Protein AF-A0A8H3WA83-F1 (afdb_monomer)

Nearest PDB structures (foldseek):
  2z8r-assembly1_A  TM=2.676E-01  e=5.412E+00  Bacillus subtilis
  2zuy-assembly1_A  TM=2.838E-01  e=9.190E+00  Bacillus subtilis

Foldseek 3Di:
DDDDDDDDDDDDDDPPDDPPPPVPPPPPPPCPPVLQVQQFEKEKAKKWKAWPQRPQIWIKIKIWTAHDQVDDFFDFRGWMWIWIQDSQRDHTDIDIWTKTQHDDDPRSFKIKIWDWDKDDDPVRQWIKIWIWIWMAGSVQTRYDYNRIDTPFVPTDMGTPHDGGHNSITMGD

Solvent-accessible surface area (backbone atoms only — not comparable to full-atom values): 9639 Å² total; per-residue (Å²): 136,87,81,88,84,87,83,85,87,81,92,75,90,74,83,76,80,73,85,79,78,68,70,80,72,68,80,75,66,68,65,56,68,56,49,45,54,58,41,42,29,57,28,30,34,58,34,35,43,27,22,64,65,44,79,46,57,30,48,36,43,35,38,36,39,40,45,64,55,86,57,55,62,75,36,72,31,39,58,34,40,32,41,32,44,42,82,85,72,53,81,59,48,78,43,68,36,55,27,24,22,68,38,90,59,102,67,29,44,28,35,40,30,40,39,70,50,71,54,63,49,95,88,59,73,27,23,31,42,38,33,47,25,37,32,34,37,51,89,79,30,37,46,42,79,59,29,49,45,78,34,66,90,70,34,46,65,44,62,74,29,66,63,35,46,36,55,56,50,71,45,112

Organism: NCBI:txid702518

pLDDT: mean 72.54, std 18.35, range [34.97, 96.38]

Structure (mmCIF, N/CA/C/O backbone):
data_AF-A0A8H3WA83-F1
#
_entry.id   AF-A0A8H3WA83-F1
#
loop_
_atom_site.group_PDB
_atom_site.id
_atom_site.type_symbol
_atom_site.label_atom_id
_atom_site.label_alt_id
_atom_site.label_comp_id
_atom_site.label_asym_id
_atom_site.label_entity_id
_atom_site.label_seq_id
_atom_site.pdbx_PDB_ins_code
_atom_site.Cartn_x
_atom_site.Cartn_y
_atom_site.Cartn_z
_atom_site.occupancy
_atom_site.B_iso_or_equiv
_atom_site.auth_seq_id
_atom_site.auth_comp_id
_atom_site.auth_asym_id
_atom_site.auth_atom_id
_atom_site.pdbx_PDB_model_num
ATOM 1 N N . MET A 1 1 ? -55.151 29.112 84.031 1.00 38.62 1 MET A N 1
ATOM 2 C CA . MET A 1 1 ? -54.396 28.422 85.103 1.00 38.62 1 MET A CA 1
ATOM 3 C C . MET A 1 1 ? -53.576 27.346 84.396 1.00 38.62 1 MET A C 1
ATOM 5 O O . MET A 1 1 ? -54.187 26.477 83.804 1.00 38.62 1 MET A O 1
ATOM 9 N N . HIS A 1 2 ? -52.345 27.625 83.967 1.00 34.97 2 HIS A N 1
ATOM 10 C CA . HIS A 1 2 ? -51.066 27.546 84.695 1.00 34.97 2 HIS A CA 1
ATOM 11 C C . HIS A 1 2 ? -50.667 26.130 85.179 1.00 34.97 2 HIS A C 1
ATOM 13 O O . HIS A 1 2 ? -51.372 25.546 85.991 1.00 34.97 2 HIS A O 1
ATOM 19 N N . PHE A 1 3 ? -49.471 25.729 84.706 1.00 35.38 3 PHE A N 1
ATOM 20 C CA . PHE A 1 3 ? -48.521 24.666 85.101 1.00 35.38 3 PHE A CA 1
ATOM 21 C C . PHE A 1 3 ? -48.661 23.217 84.565 1.00 35.38 3 PHE A C 1
ATOM 23 O O . PHE A 1 3 ? -49.443 22.435 85.084 1.00 35.38 3 PHE A O 1
ATOM 30 N N . ASN A 1 4 ? -47.844 22.918 83.525 1.00 43.38 4 ASN A N 1
ATOM 31 C CA . ASN A 1 4 ? -46.658 22.008 83.456 1.00 43.38 4 ASN A CA 1
ATOM 32 C C . ASN A 1 4 ? -46.721 20.606 84.127 1.00 43.38 4 ASN A C 1
ATOM 34 O O . ASN A 1 4 ? -47.401 20.486 85.137 1.00 43.38 4 ASN A O 1
ATOM 38 N N . PRO A 1 5 ? -45.932 19.577 83.705 1.00 51.06 5 PRO A N 1
ATOM 39 C CA . PRO A 1 5 ? -44.617 19.686 83.049 1.00 51.06 5 PRO A CA 1
ATOM 40 C C . PRO A 1 5 ? -44.293 18.701 81.900 1.00 51.06 5 PRO A C 1
ATOM 42 O O . PRO A 1 5 ? -44.873 17.630 81.748 1.00 51.06 5 PRO A O 1
ATOM 45 N N . THR A 1 6 ? -43.260 19.064 81.138 1.00 46.50 6 THR A N 1
ATOM 46 C CA . THR A 1 6 ? -42.420 18.192 80.295 1.00 46.50 6 THR A CA 1
ATOM 47 C C . THR A 1 6 ? -41.413 17.400 81.148 1.00 46.50 6 THR A C 1
ATOM 49 O O . THR A 1 6 ? -40.904 17.936 82.134 1.00 46.50 6 THR A O 1
ATOM 52 N N . PRO A 1 7 ? -41.054 16.166 80.748 1.00 51.31 7 PRO A N 1
ATOM 53 C CA . PRO A 1 7 ? -39.645 15.853 80.438 1.00 51.31 7 PRO A CA 1
ATOM 54 C C . PRO A 1 7 ? -39.540 15.006 79.146 1.00 51.31 7 PRO A C 1
ATOM 56 O O . PRO A 1 7 ? -40.322 14.090 78.925 1.00 51.31 7 PRO A O 1
ATOM 59 N N . ILE A 1 8 ? -38.784 15.421 78.126 1.00 48.84 8 ILE A N 1
ATOM 60 C CA . ILE A 1 8 ? -37.351 15.149 77.877 1.00 48.84 8 ILE A CA 1
ATOM 61 C C . ILE A 1 8 ? -36.992 13.646 77.794 1.00 48.84 8 ILE A C 1
ATOM 63 O O . ILE A 1 8 ? -36.797 12.978 78.800 1.00 48.84 8 ILE A O 1
ATOM 67 N N . LEU A 1 9 ? -36.830 13.220 76.531 1.00 41.97 9 LEU A N 1
ATOM 68 C CA . LEU A 1 9 ? -35.870 12.263 75.953 1.00 41.97 9 LEU A CA 1
ATOM 69 C C . LEU A 1 9 ? -35.809 10.807 76.456 1.00 41.97 9 LEU A C 1
ATOM 71 O O . LEU A 1 9 ? -35.185 10.504 77.464 1.00 41.97 9 LEU A O 1
ATOM 75 N N . PHE A 1 10 ? -36.223 9.895 75.569 1.00 38.69 10 PHE A N 1
ATOM 76 C CA . PHE A 1 10 ? -35.469 8.674 75.272 1.00 38.69 10 PHE A CA 1
ATOM 77 C C . PHE A 1 10 ? -35.354 8.503 73.748 1.00 38.69 10 PHE A C 1
ATOM 79 O O . PHE A 1 10 ? -36.355 8.353 73.049 1.00 38.69 10 PHE A O 1
ATOM 86 N N . LEU A 1 11 ? -34.119 8.561 73.234 1.00 43.91 11 LEU A N 1
ATOM 87 C CA . LEU A 1 11 ? -33.760 8.087 71.897 1.00 43.91 11 LEU A CA 1
ATOM 88 C C . LEU A 1 11 ? -33.932 6.563 71.866 1.00 43.91 11 LEU A C 1
ATOM 90 O O . LEU A 1 11 ? -33.258 5.857 72.613 1.00 43.91 11 LEU A O 1
ATOM 94 N N . ALA A 1 12 ? -34.750 6.058 70.949 1.00 44.06 12 ALA A N 1
ATOM 95 C CA . ALA A 1 12 ? -34.667 4.681 70.484 1.00 44.06 12 ALA A CA 1
ATOM 96 C C . ALA A 1 12 ? -34.680 4.703 68.954 1.00 44.06 12 ALA A C 1
ATOM 98 O O . ALA A 1 12 ? -35.714 4.894 68.316 1.00 44.06 12 ALA A O 1
ATOM 99 N N . ALA A 1 13 ? -33.488 4.574 68.374 1.00 44.75 13 ALA A N 1
ATOM 100 C CA . ALA A 1 13 ? -33.300 4.361 66.953 1.00 44.75 13 ALA A CA 1
ATOM 101 C C . ALA A 1 13 ? -33.802 2.955 66.597 1.00 44.75 13 ALA A C 1
ATOM 103 O O . ALA A 1 13 ? -33.164 1.959 66.929 1.00 44.75 13 ALA A O 1
ATOM 104 N N . LEU A 1 14 ? -34.938 2.878 65.910 1.00 44.72 14 LEU A N 1
ATOM 105 C CA . LEU A 1 14 ? -35.330 1.695 65.153 1.00 44.72 14 LEU A CA 1
ATOM 106 C C . LEU A 1 14 ? -35.132 2.025 63.679 1.00 44.72 14 LEU A C 1
ATOM 108 O O . LEU A 1 14 ? -35.993 2.611 63.024 1.00 44.72 14 LEU A O 1
ATOM 112 N N . ALA A 1 15 ? -33.947 1.673 63.182 1.00 40.50 15 ALA A N 1
ATOM 113 C CA . ALA A 1 15 ? -33.693 1.544 61.760 1.00 40.50 15 ALA A CA 1
ATOM 114 C C . ALA A 1 15 ? -34.651 0.475 61.217 1.00 40.50 15 ALA A C 1
ATOM 116 O O . ALA A 1 15 ? -34.437 -0.723 61.398 1.00 40.50 15 ALA A O 1
ATOM 117 N N . SER A 1 16 ? -35.744 0.912 60.596 1.00 42.12 16 SER A N 1
ATOM 118 C CA . SER A 1 16 ? -36.547 0.043 59.748 1.00 42.12 16 SER A CA 1
ATOM 119 C C . SER A 1 16 ? -35.751 -0.173 58.467 1.00 42.12 16 SER A C 1
ATOM 121 O O . SER A 1 16 ? -35.526 0.744 57.679 1.00 42.12 16 SER A O 1
ATOM 123 N N . ALA A 1 17 ? -35.243 -1.394 58.318 1.00 40.44 17 ALA A N 1
ATOM 124 C CA . ALA A 1 17 ? -34.626 -1.867 57.098 1.00 40.44 17 ALA A CA 1
ATOM 125 C C . ALA A 1 17 ? -35.641 -1.736 55.955 1.00 40.44 17 ALA A C 1
ATOM 127 O O . ALA A 1 17 ? -36.646 -2.445 55.917 1.00 40.44 17 ALA A O 1
ATOM 128 N N . VAL A 1 18 ? -35.385 -0.808 55.037 1.00 42.22 18 VAL A N 1
ATOM 129 C CA . VAL A 1 18 ? -36.016 -0.817 53.719 1.00 42.22 18 VAL A CA 1
ATOM 130 C C . VAL A 1 18 ? -35.423 -2.020 52.987 1.00 42.22 18 VAL A C 1
ATOM 132 O O . VAL A 1 18 ? -34.194 -2.106 52.898 1.00 42.22 18 VAL A O 1
ATOM 135 N N . PRO A 1 19 ? -36.225 -2.974 52.487 1.00 40.44 19 PRO A N 1
ATOM 136 C CA . PRO A 1 19 ? -35.691 -4.003 51.619 1.00 40.44 19 PRO A CA 1
ATOM 137 C C . PRO A 1 19 ? -35.311 -3.322 50.307 1.00 40.44 19 PRO A C 1
ATOM 139 O O . PRO A 1 19 ? -36.153 -2.978 49.480 1.00 40.44 19 PRO A O 1
ATOM 142 N N . THR A 1 20 ? -34.014 -3.084 50.150 1.00 44.62 20 THR A N 1
ATOM 143 C CA . THR A 1 20 ? -33.404 -2.763 48.870 1.00 44.62 20 THR A CA 1
ATOM 144 C C . THR A 1 20 ? -33.475 -4.020 48.011 1.00 44.62 20 THR A C 1
ATOM 146 O O . THR A 1 20 ? -32.495 -4.747 47.877 1.00 44.62 2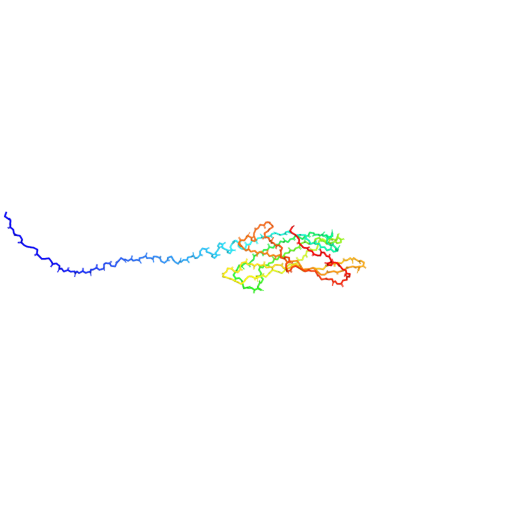0 THR A O 1
ATOM 149 N N . GLU A 1 21 ? -34.632 -4.284 47.406 1.00 43.78 21 GLU A N 1
ATOM 150 C CA . GLU A 1 21 ? -34.682 -5.062 46.169 1.00 43.78 21 GLU A CA 1
ATOM 151 C C . GLU A 1 21 ? -34.095 -4.188 45.053 1.00 43.78 21 GLU A C 1
ATOM 153 O O . GLU A 1 21 ? -34.776 -3.706 44.150 1.00 43.78 21 GLU A O 1
ATOM 158 N N . MET A 1 22 ? -32.779 -3.961 45.128 1.00 39.91 22 MET A N 1
ATOM 159 C CA . MET A 1 22 ? -31.979 -3.822 43.923 1.00 39.91 22 MET A CA 1
ATOM 160 C C . MET A 1 22 ? -32.053 -5.187 43.254 1.00 39.91 22 MET A C 1
ATOM 162 O O . MET A 1 22 ? -31.224 -6.064 43.500 1.00 39.91 22 MET A O 1
ATOM 166 N N . GLY A 1 23 ? -33.082 -5.373 42.426 1.00 35.81 23 GLY A N 1
ATOM 167 C CA . GLY A 1 23 ? -32.999 -6.331 41.344 1.00 35.81 23 GLY A CA 1
ATOM 168 C C . GLY A 1 23 ? -31.651 -6.098 40.681 1.00 35.81 23 GLY A C 1
ATOM 169 O O . GLY A 1 23 ? -31.360 -4.987 40.236 1.00 35.81 23 GLY A O 1
ATOM 170 N N . SER A 1 24 ? -30.806 -7.121 40.740 1.00 40.44 24 SER A N 1
ATOM 171 C CA . SER A 1 24 ? -29.517 -7.193 40.078 1.00 40.44 24 SER A CA 1
ATOM 172 C C . SER A 1 24 ? -29.733 -6.953 38.583 1.00 40.44 24 SER A C 1
ATOM 174 O O . SER A 1 24 ? -29.844 -7.889 37.795 1.00 40.44 24 SER A O 1
ATOM 176 N N . MET A 1 25 ? -29.800 -5.686 38.176 1.00 38.41 25 MET A N 1
ATOM 177 C CA . MET A 1 25 ? -29.299 -5.289 36.878 1.00 38.41 25 MET A CA 1
ATOM 178 C C . MET A 1 25 ? -27.800 -5.519 36.974 1.00 38.41 25 MET A C 1
ATOM 180 O O . MET A 1 25 ? -27.039 -4.640 37.374 1.00 38.41 25 MET A O 1
ATOM 184 N N . GLU A 1 26 ? -27.384 -6.736 36.622 1.00 36.38 26 GLU A N 1
ATOM 185 C CA . GLU A 1 26 ? -26.073 -6.898 36.018 1.00 36.38 26 GLU A CA 1
ATOM 186 C C . GLU A 1 26 ? -25.922 -5.750 35.016 1.00 36.38 26 GLU A C 1
ATOM 188 O O . GLU A 1 26 ? -26.822 -5.548 34.185 1.00 36.38 26 GLU A O 1
ATOM 193 N N . PRO A 1 27 ? -24.838 -4.963 35.084 1.00 39.69 27 PRO A N 1
ATOM 194 C CA . PRO A 1 27 ? -24.528 -4.040 34.020 1.00 39.69 27 PRO A CA 1
ATOM 195 C C . PRO A 1 27 ? -24.301 -4.905 32.780 1.00 39.69 27 PRO A C 1
ATOM 197 O O . PRO A 1 27 ? -23.213 -5.436 32.568 1.00 39.69 27 PRO A O 1
ATOM 200 N N . ARG A 1 28 ? -25.333 -5.091 31.951 1.00 43.00 28 ARG A N 1
ATOM 201 C CA . ARG A 1 28 ? -25.124 -5.476 30.561 1.00 43.00 28 ARG A CA 1
ATOM 202 C C . ARG A 1 28 ? -24.351 -4.322 29.970 1.00 43.00 28 ARG A C 1
ATOM 204 O O . ARG A 1 28 ? -24.936 -3.299 29.638 1.00 43.00 28 ARG A O 1
ATOM 211 N N . SER A 1 29 ? -23.033 -4.475 29.944 1.00 39.69 29 SER A N 1
ATOM 212 C CA . SER A 1 29 ? -22.126 -3.556 29.286 1.00 39.69 29 SER A CA 1
ATOM 213 C C . SER A 1 29 ? -22.623 -3.408 27.843 1.00 39.69 29 SER A C 1
ATOM 215 O O . SER A 1 29 ? -22.493 -4.361 27.072 1.00 39.69 29 SER A O 1
ATOM 217 N N . PRO A 1 30 ? -23.231 -2.269 27.455 1.00 41.59 30 PRO A N 1
ATOM 218 C CA . PRO A 1 30 ? -23.727 -2.078 26.090 1.00 41.59 30 PRO A CA 1
ATOM 219 C C . PRO A 1 30 ? -22.558 -1.983 25.101 1.00 41.59 30 PRO A C 1
ATOM 221 O O . PRO A 1 30 ? -22.732 -2.110 23.895 1.00 41.59 30 PRO A O 1
ATOM 224 N N . ALA A 1 31 ? -21.348 -1.784 25.632 1.00 47.38 31 ALA A N 1
ATOM 225 C CA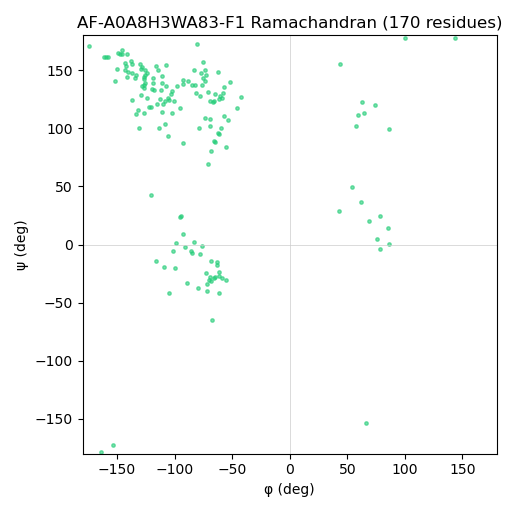 . ALA A 1 31 ? -20.133 -1.571 24.879 1.00 47.38 31 ALA A CA 1
ATOM 226 C C . ALA A 1 31 ? -19.701 -2.795 24.061 1.00 47.38 31 ALA A C 1
ATOM 228 O O . ALA A 1 31 ? -19.105 -2.597 23.018 1.00 47.38 31 ALA A O 1
ATOM 229 N N . GLY A 1 32 ? -20.008 -4.032 24.469 1.00 51.12 32 GLY A N 1
ATOM 230 C CA . GLY A 1 32 ? -19.580 -5.221 23.716 1.00 51.12 32 GLY A CA 1
ATOM 231 C C . GLY A 1 32 ? -20.271 -5.317 22.354 1.00 51.12 32 GLY A C 1
ATOM 232 O O . GLY A 1 32 ? -19.655 -5.128 21.315 1.00 51.12 32 GLY A O 1
ATOM 233 N N . SER A 1 33 ? -21.594 -5.494 22.348 1.00 56.34 33 SER A N 1
ATOM 234 C CA . SER A 1 33 ? -22.334 -5.792 21.114 1.00 56.34 33 SER A CA 1
ATOM 235 C C . SER A 1 33 ? -22.391 -4.642 20.104 1.00 56.34 33 SER A C 1
ATOM 237 O O . SER A 1 33 ? -22.451 -4.898 18.905 1.00 56.34 33 SER A O 1
ATOM 239 N N . GLU A 1 34 ? -22.397 -3.382 20.554 1.00 54.00 34 GLU A N 1
ATOM 240 C CA . GLU A 1 34 ? -22.425 -2.228 19.642 1.00 54.00 34 GLU A CA 1
ATOM 241 C C . GLU A 1 34 ? -21.049 -1.904 19.044 1.00 54.00 34 GLU A C 1
ATOM 243 O O . GLU A 1 34 ? -20.983 -1.533 17.872 1.00 54.00 34 GLU A O 1
ATOM 248 N N . LEU A 1 35 ? -19.952 -2.046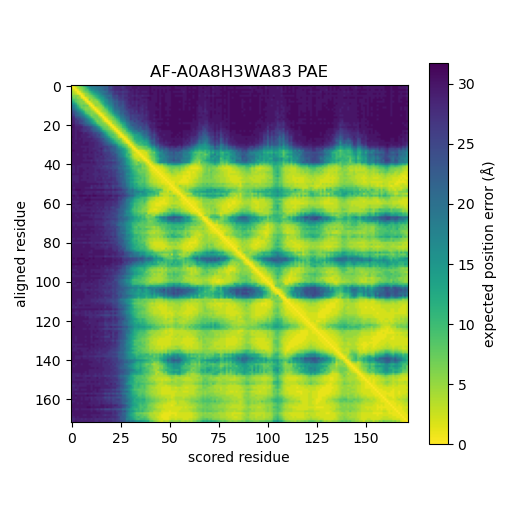 19.803 1.00 53.78 35 LEU A N 1
ATOM 249 C CA . LEU A 1 35 ? -18.600 -1.884 19.251 1.00 53.78 35 LEU A CA 1
ATOM 250 C C . LEU A 1 35 ? -18.238 -3.055 18.339 1.00 53.78 35 LEU A C 1
ATOM 252 O O . LEU A 1 35 ? -17.699 -2.816 17.261 1.00 53.78 35 LEU A O 1
ATOM 256 N N . ASP A 1 36 ? -18.610 -4.283 18.704 1.00 53.53 36 ASP A N 1
ATOM 257 C CA . ASP A 1 36 ? -18.403 -5.468 17.866 1.00 53.53 36 ASP A CA 1
ATOM 258 C C . ASP A 1 36 ? -19.161 -5.349 16.535 1.00 53.53 36 ASP A C 1
ATOM 260 O O . ASP A 1 36 ? -18.602 -5.633 15.476 1.00 53.53 36 ASP A O 1
ATOM 264 N N . ALA A 1 37 ? -20.402 -4.845 16.557 1.00 54.09 37 ALA A N 1
ATOM 265 C CA . ALA A 1 37 ? -21.200 -4.613 15.350 1.00 54.09 37 ALA A CA 1
ATOM 266 C C . ALA A 1 37 ? -20.706 -3.425 14.504 1.00 54.09 37 ALA A C 1
ATOM 268 O O . ALA A 1 37 ? -20.800 -3.470 13.281 1.00 54.09 37 ALA A O 1
ATOM 269 N N . ARG A 1 38 ? -20.170 -2.363 15.126 1.00 54.28 38 ARG A N 1
ATOM 270 C CA . ARG A 1 38 ? -19.548 -1.233 14.404 1.00 54.28 38 ARG A CA 1
ATOM 271 C C . ARG A 1 38 ? -18.225 -1.615 13.753 1.00 54.28 38 ARG A C 1
ATOM 273 O O . ARG A 1 38 ? -17.850 -1.021 12.746 1.00 54.28 38 ARG A O 1
ATOM 280 N N . ALA A 1 39 ? -17.510 -2.560 14.350 1.00 54.97 39 ALA A N 1
ATOM 281 C CA . ALA A 1 39 ? -16.207 -2.976 13.876 1.00 54.97 39 ALA A CA 1
ATOM 282 C C . ALA A 1 39 ? -16.317 -4.120 12.852 1.00 54.97 39 ALA A C 1
ATOM 284 O O . ALA A 1 39 ? -15.552 -4.152 11.895 1.00 54.97 39 ALA A O 1
ATOM 285 N N . ALA A 1 40 ? -17.305 -5.011 12.975 1.00 57.34 40 ALA A N 1
ATOM 286 C CA . ALA A 1 40 ? -17.585 -6.046 11.985 1.00 57.34 40 ALA A CA 1
ATOM 287 C C . ALA A 1 40 ? -18.360 -5.482 10.781 1.00 57.34 40 ALA A C 1
ATOM 289 O O . ALA A 1 40 ? -19.580 -5.327 10.812 1.00 57.34 40 ALA A O 1
ATOM 290 N N . GLY A 1 41 ? -17.661 -5.211 9.680 1.00 66.62 41 GLY A N 1
ATOM 291 C CA . GLY A 1 41 ? -18.303 -4.706 8.471 1.00 66.62 41 GLY A CA 1
ATOM 292 C C . GLY A 1 41 ? -17.485 -4.909 7.207 1.00 66.62 41 GLY A C 1
ATOM 293 O O . GLY A 1 41 ? -16.276 -5.156 7.244 1.00 66.62 41 GLY A O 1
ATOM 294 N N . LYS A 1 42 ? -18.188 -4.832 6.072 1.00 75.38 42 LYS A N 1
ATOM 295 C CA . LYS A 1 42 ? -17.557 -4.738 4.757 1.00 75.38 42 LYS A CA 1
ATOM 296 C C . LYS A 1 42 ? -16.976 -3.343 4.585 1.00 75.38 42 LYS A C 1
ATOM 298 O O . LYS A 1 42 ? -17.612 -2.351 4.949 1.00 75.38 42 LYS A O 1
ATOM 303 N N . TRP A 1 43 ? -15.805 -3.290 3.979 1.00 77.06 43 TRP A N 1
ATOM 304 C CA . TRP A 1 43 ? -15.120 -2.051 3.661 1.00 77.06 43 TRP A CA 1
ATOM 305 C C . TRP A 1 43 ? -14.532 -2.101 2.268 1.00 77.06 43 TRP A C 1
ATOM 307 O O . TRP A 1 43 ? -14.235 -3.174 1.735 1.00 77.06 43 TRP A O 1
ATOM 317 N N . GLU A 1 44 ? -14.351 -0.913 1.709 1.00 81.12 44 GLU A N 1
ATOM 318 C CA . GLU A 1 44 ? -13.697 -0.707 0.428 1.00 81.12 44 GLU A CA 1
ATOM 319 C C . GLU A 1 44 ? -12.707 0.447 0.561 1.00 81.12 44 GLU A C 1
ATOM 321 O O . GLU A 1 44 ? -12.964 1.428 1.263 1.00 81.12 44 GLU A O 1
ATOM 326 N N . ALA A 1 45 ? -11.576 0.334 -0.118 1.00 81.69 45 ALA A N 1
ATOM 327 C CA . ALA A 1 45 ? -10.570 1.375 -0.204 1.00 81.69 45 ALA A CA 1
ATOM 328 C C . ALA A 1 45 ? -10.072 1.490 -1.640 1.00 81.69 45 ALA A C 1
ATOM 330 O O . ALA A 1 45 ? -9.992 0.500 -2.371 1.00 81.69 45 ALA A O 1
ATOM 331 N N . HIS A 1 46 ? -9.713 2.705 -2.022 1.00 86.31 46 HIS A N 1
ATOM 3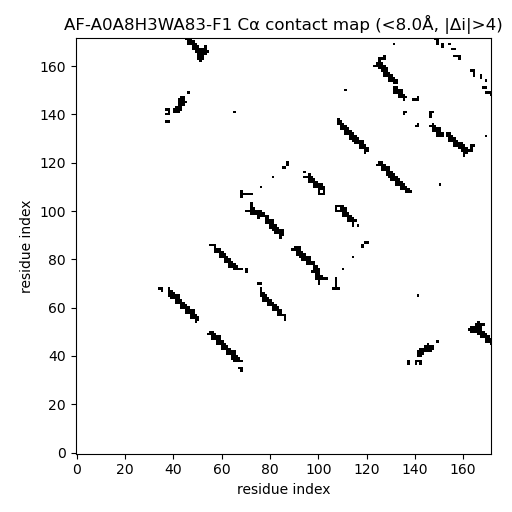32 C CA . HIS A 1 46 ? -9.097 2.995 -3.300 1.00 86.31 46 HIS A CA 1
ATOM 333 C C . HIS A 1 46 ? -7.796 3.753 -3.063 1.00 86.31 46 HIS A C 1
ATOM 335 O O . HIS A 1 46 ? -7.717 4.604 -2.177 1.00 86.31 46 HIS A O 1
ATOM 341 N N . ALA A 1 47 ? -6.775 3.403 -3.833 1.00 87.62 47 ALA A N 1
ATOM 342 C CA . ALA A 1 47 ? -5.518 4.122 -3.859 1.00 87.62 47 ALA A CA 1
ATOM 343 C C . ALA A 1 47 ? -4.898 4.076 -5.250 1.00 87.62 47 ALA A C 1
ATOM 345 O O . ALA A 1 47 ? -5.224 3.236 -6.088 1.00 87.62 47 ALA A O 1
ATOM 346 N N . LYS A 1 48 ? -3.936 4.963 -5.460 1.00 89.50 48 LYS A N 1
ATOM 347 C CA . LYS A 1 48 ? -3.042 4.983 -6.605 1.00 89.50 48 LYS A CA 1
ATOM 348 C C . LYS A 1 48 ? -1.622 4.837 -6.108 1.00 89.50 48 LYS A C 1
ATOM 350 O O . LYS A 1 48 ? -1.221 5.520 -5.171 1.00 89.50 48 LYS A O 1
ATOM 355 N N . TYR A 1 49 ? -0.858 3.969 -6.745 1.00 89.62 49 TYR A N 1
ATOM 356 C CA . TYR A 1 49 ? 0.581 3.871 -6.529 1.00 89.62 49 TYR A CA 1
ATOM 357 C C . TYR A 1 49 ? 1.290 4.356 -7.781 1.00 89.62 49 TYR A C 1
ATOM 359 O O . TYR A 1 49 ? 0.811 4.153 -8.897 1.00 89.62 49 TYR A O 1
ATOM 367 N N . TYR A 1 50 ? 2.427 5.006 -7.583 1.00 90.50 50 TYR A N 1
ATOM 368 C CA . TYR A 1 50 ? 3.244 5.569 -8.645 1.00 90.50 50 TYR A CA 1
ATOM 369 C C . TYR A 1 50 ? 4.655 5.012 -8.548 1.00 90.50 50 TYR A C 1
ATOM 371 O O . TYR A 1 50 ? 5.146 4.743 -7.457 1.00 90.50 50 TYR A O 1
ATOM 379 N N . ALA A 1 51 ? 5.309 4.851 -9.690 1.00 88.75 51 ALA A N 1
ATOM 380 C CA . ALA A 1 51 ? 6.654 4.312 -9.835 1.00 88.75 51 ALA A CA 1
ATOM 381 C C . ALA A 1 51 ? 7.295 4.885 -11.117 1.00 88.75 51 ALA A C 1
ATOM 383 O O . ALA A 1 51 ? 6.740 5.787 -11.754 1.00 88.75 51 ALA A O 1
ATOM 384 N N . LEU A 1 52 ? 8.473 4.387 -11.505 1.00 89.12 52 LEU A N 1
ATOM 385 C CA . LEU A 1 52 ? 9.158 4.742 -12.759 1.00 89.12 52 LEU A CA 1
ATOM 386 C C . LEU A 1 52 ? 9.347 6.263 -12.927 1.00 89.12 52 LEU A C 1
ATOM 388 O O . LEU A 1 52 ? 9.002 6.861 -13.945 1.00 89.12 52 LEU A O 1
ATOM 392 N N . GLY A 1 53 ? 9.871 6.912 -11.888 1.00 84.69 53 GLY A N 1
ATOM 393 C CA . GLY A 1 53 ? 10.051 8.365 -11.825 1.00 84.69 53 GLY A CA 1
ATOM 394 C C . GLY A 1 53 ? 8.817 9.130 -11.337 1.00 84.69 53 GLY A C 1
ATOM 395 O O . GLY A 1 53 ? 8.756 10.345 -11.513 1.00 84.69 53 GLY A O 1
ATOM 396 N N . GLY A 1 54 ? 7.833 8.439 -10.753 1.00 83.38 54 GLY A N 1
ATOM 397 C CA . GLY A 1 54 ? 6.634 9.027 -10.142 1.00 83.38 54 GLY A CA 1
ATOM 398 C C . GLY A 1 54 ? 5.576 9.522 -11.133 1.00 83.38 54 GLY A C 1
ATOM 399 O O . GLY A 1 54 ? 4.588 10.115 -10.715 1.00 83.38 54 GLY A O 1
ATOM 400 N N . LYS A 1 55 ? 5.772 9.301 -12.440 1.00 80.88 55 LYS A N 1
ATOM 401 C CA . LYS A 1 55 ? 4.845 9.732 -13.505 1.00 80.88 55 LYS A CA 1
ATOM 402 C C . LYS A 1 55 ? 3.928 8.620 -14.000 1.00 80.88 55 LYS A C 1
ATOM 404 O O . LYS A 1 55 ? 2.915 8.913 -14.626 1.00 80.88 55 LYS A O 1
ATOM 409 N N . VAL A 1 56 ? 4.301 7.366 -13.761 1.00 78.00 56 VAL A N 1
ATOM 410 C CA . VAL A 1 56 ? 3.500 6.202 -14.136 1.00 78.00 56 VAL A CA 1
ATOM 411 C C . VAL A 1 56 ? 2.878 5.662 -12.864 1.00 78.00 56 VAL A C 1
ATOM 413 O O . VAL A 1 56 ? 3.595 5.379 -11.907 1.00 78.00 56 VAL A O 1
ATOM 416 N N . GLY A 1 57 ? 1.557 5.547 -12.842 1.00 81.88 57 GLY A N 1
ATOM 417 C CA . GLY A 1 57 ? 0.837 4.998 -11.706 1.00 81.88 57 GLY A CA 1
ATOM 418 C C . GLY A 1 57 ? -0.391 4.226 -12.139 1.00 81.88 57 GLY A C 1
ATOM 419 O O . GLY A 1 57 ? -0.830 4.336 -13.285 1.00 81.88 57 GLY A O 1
ATOM 420 N N . SER A 1 58 ? -0.915 3.426 -11.222 1.00 88.06 58 SER A N 1
ATOM 421 C CA . SER A 1 58 ? -2.082 2.595 -11.467 1.00 88.06 58 SER A CA 1
ATOM 422 C C . SER A 1 58 ? -2.949 2.471 -10.217 1.00 88.06 58 SER A C 1
ATOM 424 O O . SER A 1 58 ? -2.566 2.900 -9.126 1.00 88.06 58 SER A O 1
ATOM 426 N N . GLU A 1 59 ? -4.155 1.950 -10.404 1.00 88.56 59 GLU A N 1
ATOM 427 C CA . GLU A 1 59 ? -5.201 1.913 -9.390 1.00 88.56 59 GLU A CA 1
ATOM 428 C C . GLU A 1 59 ? -5.174 0.606 -8.602 1.00 88.56 59 GLU A C 1
ATOM 430 O O . GLU A 1 59 ? -4.966 -0.487 -9.141 1.00 88.56 59 GLU A O 1
ATOM 435 N N . ILE A 1 60 ? -5.425 0.745 -7.307 1.00 88.69 60 ILE A N 1
ATOM 436 C CA . ILE A 1 60 ? -5.577 -0.331 -6.343 1.00 88.69 60 ILE A CA 1
ATOM 437 C C . ILE A 1 60 ? -6.976 -0.193 -5.753 1.00 88.69 60 ILE A C 1
ATOM 439 O O . ILE A 1 60 ? -7.291 0.798 -5.098 1.00 88.69 60 ILE A O 1
ATOM 443 N N . TYR A 1 61 ? -7.795 -1.217 -5.955 1.00 88.06 61 TYR A N 1
ATOM 444 C CA . TYR A 1 61 ? -9.118 -1.336 -5.355 1.00 88.06 61 TYR A CA 1
ATOM 445 C C . TYR A 1 61 ? -9.080 -2.459 -4.332 1.00 88.06 61 TYR A C 1
ATOM 447 O O . TYR A 1 61 ? -8.894 -3.617 -4.703 1.00 88.06 61 TYR A O 1
ATOM 455 N N . VAL A 1 62 ? -9.248 -2.137 -3.056 1.00 86.38 62 VAL A N 1
ATOM 456 C CA . VAL A 1 62 ? -9.205 -3.101 -1.955 1.00 86.38 62 VAL A CA 1
ATOM 457 C C . VAL A 1 62 ? -10.597 -3.243 -1.366 1.00 86.38 62 VAL A C 1
ATOM 459 O O . VAL A 1 62 ? -11.310 -2.260 -1.191 1.00 86.38 62 VAL A O 1
ATOM 462 N N . SER A 1 63 ? -10.984 -4.468 -1.041 1.00 85.62 63 SER A N 1
ATOM 463 C CA . SER A 1 63 ? -12.202 -4.739 -0.289 1.00 85.62 63 SER A CA 1
ATOM 464 C C . SER A 1 63 ? -11.968 -5.856 0.708 1.00 85.62 63 SER A C 1
ATOM 466 O O . SER A 1 63 ? -11.176 -6.776 0.475 1.00 85.62 63 SER A O 1
ATOM 468 N N . GLY A 1 64 ? -12.664 -5.796 1.830 1.00 80.62 64 GLY A N 1
ATOM 469 C CA . GLY A 1 64 ? -12.515 -6.808 2.856 1.00 80.62 64 GLY A CA 1
ATOM 470 C C . GLY A 1 64 ? -13.638 -6.802 3.865 1.00 80.62 64 GLY A C 1
ATOM 471 O O . GLY A 1 64 ? -14.602 -6.038 3.785 1.00 80.62 64 GLY A O 1
ATOM 472 N N . THR A 1 65 ? -13.491 -7.703 4.822 1.00 76.50 65 THR A N 1
ATOM 473 C CA . THR A 1 65 ? -14.342 -7.787 6.001 1.00 76.50 65 THR A CA 1
ATOM 474 C C . THR A 1 65 ? -13.461 -7.696 7.221 1.00 76.50 65 THR A C 1
ATOM 476 O O . THR A 1 65 ? -12.516 -8.475 7.362 1.00 76.50 65 THR A O 1
ATOM 479 N N . TRP A 1 66 ? -13.784 -6.768 8.106 1.00 71.88 66 TRP A N 1
ATOM 480 C CA . TRP A 1 66 ? -13.116 -6.677 9.390 1.00 71.88 66 TRP A CA 1
ATOM 481 C C . TRP A 1 66 ? -13.786 -7.623 10.393 1.00 71.88 66 TRP A C 1
ATOM 483 O O . TRP A 1 66 ? -15.010 -7.761 10.404 1.00 71.88 66 TRP A O 1
ATOM 493 N N . THR A 1 67 ? -12.986 -8.330 11.187 1.00 64.75 67 THR A N 1
ATOM 494 C CA . THR A 1 67 ? -13.448 -9.375 12.107 1.00 64.75 67 THR A CA 1
ATOM 495 C C . THR A 1 67 ? -12.803 -9.219 13.481 1.00 64.75 67 THR A C 1
ATOM 497 O O . THR A 1 67 ? -11.617 -9.497 13.658 1.00 64.75 67 THR A O 1
ATOM 500 N N . ASP A 1 68 ? -13.657 -8.873 14.441 1.00 63.69 68 ASP A N 1
ATOM 501 C CA . ASP A 1 68 ? -13.456 -8.893 15.893 1.00 63.69 68 ASP A CA 1
ATOM 502 C C . ASP A 1 68 ? -12.375 -7.941 16.463 1.00 63.69 68 ASP A C 1
ATOM 504 O O . ASP A 1 68 ? -11.173 -8.158 16.270 1.00 63.69 68 ASP A O 1
ATOM 508 N N . PRO A 1 69 ? -12.785 -6.918 17.236 1.00 57.06 69 PRO A N 1
ATOM 509 C CA . PRO A 1 69 ? -11.875 -5.946 17.829 1.00 57.06 69 PRO A CA 1
ATOM 510 C C . PRO A 1 69 ? -11.113 -6.402 19.069 1.00 57.06 69 PRO A C 1
ATOM 512 O O . PRO A 1 69 ? -10.230 -5.684 19.542 1.00 57.06 69 PRO A O 1
ATOM 515 N N . VAL A 1 70 ? -11.441 -7.564 19.627 1.00 62.84 70 VAL A N 1
ATOM 516 C CA . VAL A 1 70 ? -10.882 -8.008 20.912 1.00 62.84 70 VAL A CA 1
ATOM 517 C C . VAL A 1 70 ? -9.524 -8.711 20.737 1.00 62.84 70 VAL A C 1
ATOM 519 O O . VAL A 1 70 ? -8.811 -8.982 21.711 1.00 62.84 70 VAL A O 1
ATOM 522 N N . LYS A 1 71 ? -9.119 -8.965 19.488 1.00 69.25 71 LYS A N 1
ATOM 523 C CA . LYS A 1 71 ? -7.859 -9.624 19.132 1.00 69.25 71 LYS A CA 1
ATOM 524 C C . LYS A 1 71 ? -6.622 -8.835 19.583 1.00 69.25 71 LYS A C 1
ATOM 526 O O . LYS A 1 71 ? -6.604 -7.608 19.683 1.00 69.25 71 LYS A O 1
ATOM 531 N N . ALA A 1 72 ? -5.559 -9.567 19.902 1.00 73.44 72 ALA A N 1
ATOM 532 C CA . ALA A 1 72 ? -4.276 -9.001 20.299 1.00 73.44 72 ALA A CA 1
ATOM 533 C C . ALA A 1 72 ? -3.498 -8.441 19.089 1.00 73.44 72 ALA A C 1
ATOM 535 O O . ALA A 1 72 ? -3.717 -8.896 17.964 1.00 73.44 72 ALA A O 1
ATOM 536 N N . PRO A 1 73 ? -2.558 -7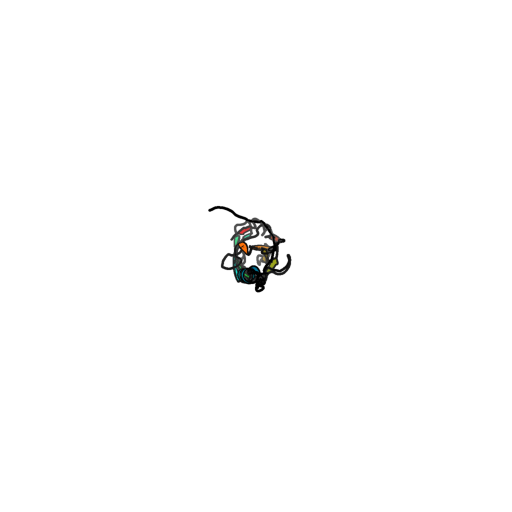.499 19.304 1.00 78.12 73 PRO A N 1
ATOM 537 C CA . PRO A 1 73 ? -1.659 -7.036 18.249 1.00 78.12 73 PRO A CA 1
ATOM 538 C C . PRO A 1 73 ? -0.941 -8.192 17.542 1.00 78.12 73 PRO A C 1
ATOM 540 O O . PRO A 1 73 ? -0.542 -9.161 18.190 1.00 78.12 73 PRO A O 1
ATOM 543 N N . GLY A 1 74 ? -0.798 -8.090 16.220 1.00 77.00 74 GLY A N 1
ATOM 544 C CA . GLY A 1 74 ? -0.225 -9.133 15.361 1.00 77.00 74 GLY A CA 1
ATOM 545 C C . GLY A 1 74 ? -1.177 -10.290 15.033 1.00 77.00 74 GLY A C 1
ATOM 546 O O . GLY A 1 74 ? -0.821 -11.178 14.264 1.00 77.00 74 GLY A O 1
ATOM 547 N N . GLN A 1 75 ? -2.395 -10.314 15.585 1.00 81.38 75 GLN A N 1
ATOM 548 C CA . GLN A 1 75 ? -3.420 -11.260 15.142 1.00 81.38 75 GLN A CA 1
ATOM 549 C C . GLN A 1 75 ? -4.149 -10.737 13.903 1.00 81.38 75 GLN A C 1
ATOM 551 O O . GLN A 1 75 ? -4.336 -9.530 13.733 1.00 81.38 75 GLN A O 1
ATOM 556 N N . SER A 1 76 ? -4.610 -11.668 13.063 1.00 82.44 76 SER A N 1
ATOM 557 C CA . SER A 1 76 ? -5.350 -11.347 11.841 1.00 82.44 76 SER A CA 1
ATOM 558 C C . SER A 1 76 ? -6.654 -10.609 12.153 1.00 82.44 76 SER A C 1
ATOM 560 O O . SER A 1 76 ? -7.497 -11.116 12.902 1.00 82.44 76 SER A O 1
ATOM 562 N N . SER A 1 77 ? -6.852 -9.440 11.545 1.00 77.06 77 SER A N 1
ATOM 563 C CA . SER A 1 77 ? -8.063 -8.628 11.717 1.00 77.06 77 SER A CA 1
ATOM 564 C C . SER A 1 77 ? -9.159 -8.938 10.696 1.00 77.06 77 SER A C 1
ATOM 566 O O . SER A 1 77 ? -10.265 -8.416 10.799 1.00 77.06 77 SER A O 1
ATOM 568 N N . GLY A 1 78 ? -8.916 -9.851 9.754 1.00 77.50 78 GLY A N 1
ATOM 569 C CA . GLY A 1 78 ? -9.911 -10.322 8.794 1.00 77.50 78 GLY A CA 1
ATOM 570 C C . GLY A 1 78 ? -9.327 -10.601 7.417 1.00 77.50 78 GLY A C 1
ATOM 571 O O . GLY A 1 78 ? -8.139 -10.406 7.169 1.00 77.50 78 GLY A O 1
ATOM 572 N N . THR A 1 79 ? -10.183 -11.082 6.519 1.00 80.31 79 THR A N 1
ATOM 573 C CA . THR A 1 79 ? -9.828 -11.343 5.123 1.00 80.31 79 THR A CA 1
ATOM 574 C C . THR A 1 79 ? -10.032 -10.105 4.268 1.00 80.31 79 THR A C 1
ATOM 576 O O . THR A 1 79 ? -11.055 -9.421 4.382 1.00 80.31 79 THR A O 1
ATOM 579 N N . CYS A 1 80 ? -9.112 -9.878 3.339 1.00 84.50 80 CYS A N 1
ATOM 580 C CA . CYS A 1 80 ? -9.248 -8.849 2.326 1.00 84.50 80 CYS A CA 1
ATOM 581 C C . CYS A 1 80 ? -8.675 -9.314 0.987 1.00 84.50 80 CYS A C 1
ATOM 583 O O . CYS A 1 80 ? -7.831 -10.211 0.910 1.00 84.50 80 CYS A O 1
ATOM 585 N N . THR A 1 81 ? -9.172 -8.694 -0.075 1.00 88.44 81 THR A N 1
ATOM 586 C CA . THR A 1 81 ? -8.730 -8.908 -1.449 1.00 88.44 81 THR A CA 1
ATOM 587 C C . THR A 1 81 ? -8.531 -7.562 -2.118 1.00 88.44 81 THR A C 1
ATOM 589 O O . THR A 1 81 ? -9.282 -6.620 -1.854 1.00 88.44 81 THR A O 1
ATOM 592 N N . ALA A 1 82 ? -7.550 -7.469 -3.006 1.00 88.19 82 ALA A N 1
ATOM 593 C CA . ALA A 1 82 ? -7.360 -6.292 -3.832 1.00 88.19 82 ALA A CA 1
ATOM 594 C C . ALA A 1 82 ? -7.314 -6.653 -5.309 1.00 88.19 82 ALA A C 1
ATOM 596 O O . ALA A 1 82 ? -6.859 -7.734 -5.684 1.00 88.19 82 ALA A O 1
ATOM 597 N N . ARG A 1 83 ? -7.758 -5.712 -6.137 1.00 88.38 83 ARG A N 1
ATOM 598 C CA . ARG A 1 83 ? -7.568 -5.697 -7.584 1.00 88.38 83 ARG A CA 1
ATOM 599 C C . ARG A 1 83 ? -6.600 -4.573 -7.907 1.00 88.38 83 ARG A C 1
ATOM 601 O O . ARG A 1 83 ? -6.882 -3.418 -7.596 1.00 88.38 83 ARG A O 1
ATOM 608 N N . ILE A 1 84 ? -5.482 -4.918 -8.528 1.00 85.88 84 ILE A N 1
ATOM 609 C CA . ILE A 1 84 ? -4.423 -3.967 -8.874 1.00 85.88 84 ILE A CA 1
ATOM 610 C C . ILE A 1 84 ? -4.332 -3.903 -10.390 1.00 85.88 84 ILE A C 1
ATOM 612 O O . ILE A 1 84 ? -4.094 -4.934 -11.022 1.00 85.88 84 ILE A O 1
ATOM 616 N N . GLY A 1 85 ? -4.525 -2.725 -10.980 1.00 82.38 85 GLY A N 1
ATOM 617 C CA . GLY A 1 85 ? -4.147 -2.516 -12.377 1.00 82.38 85 GLY A CA 1
ATOM 618 C C . GLY A 1 85 ? -2.623 -2.497 -12.472 1.00 82.38 85 GLY A C 1
ATOM 619 O O . GLY A 1 85 ? -2.003 -1.800 -11.683 1.00 82.38 85 GLY A O 1
ATOM 620 N N . GLY A 1 86 ? -2.003 -3.229 -13.396 1.00 77.25 86 GLY A N 1
ATOM 621 C CA . GLY A 1 86 ? -0.544 -3.173 -13.554 1.00 77.25 86 GLY A CA 1
ATOM 622 C C . GLY A 1 86 ? -0.074 -1.864 -14.202 1.00 77.25 86 GLY A C 1
ATOM 623 O O . GLY A 1 86 ? -0.722 -1.360 -15.120 1.00 77.25 86 GLY A O 1
ATOM 624 N N . ILE A 1 87 ? 1.096 -1.365 -13.798 1.00 75.69 87 ILE A N 1
ATOM 625 C CA . ILE A 1 87 ? 1.796 -0.195 -14.366 1.00 75.69 87 ILE A CA 1
ATOM 626 C C . ILE A 1 87 ? 2.026 -0.363 -15.878 1.00 75.69 87 ILE A C 1
ATOM 628 O O . ILE A 1 87 ? 2.043 0.614 -16.625 1.00 75.69 87 ILE A O 1
ATOM 632 N N . SER A 1 88 ? 2.193 -1.601 -16.348 1.00 70.19 88 SER A N 1
ATOM 633 C CA . SER A 1 88 ? 2.435 -1.945 -17.755 1.00 70.19 88 SER A CA 1
ATOM 634 C C . SER A 1 88 ? 1.167 -2.256 -18.569 1.00 70.19 88 SER A C 1
ATOM 636 O O . SER A 1 88 ? 1.281 -2.696 -19.712 1.00 70.19 88 SER A O 1
ATOM 638 N N . GLY A 1 89 ? -0.036 -2.014 -18.029 1.00 63.75 89 GLY A N 1
ATOM 639 C CA . GLY A 1 89 ? -1.298 -2.178 -18.768 1.00 63.75 89 GLY A CA 1
ATOM 640 C C . GLY A 1 89 ? -1.797 -3.625 -18.901 1.00 63.75 89 GLY A C 1
ATOM 641 O O . GLY A 1 89 ? -2.524 -3.942 -19.840 1.00 63.75 89 GLY A O 1
ATOM 642 N N . GLY A 1 90 ? -1.405 -4.510 -17.980 1.00 64.25 90 GLY A N 1
ATOM 643 C CA . GLY A 1 90 ? -1.865 -5.902 -17.928 1.00 64.25 90 GLY A CA 1
ATOM 644 C C . GLY A 1 90 ? -3.246 -6.094 -17.284 1.00 64.25 90 GLY A C 1
ATOM 645 O O . GLY A 1 90 ? -3.825 -5.173 -16.704 1.00 64.25 90 GLY A O 1
ATOM 646 N N . THR A 1 91 ? -3.769 -7.323 -17.357 1.00 62.97 91 THR A N 1
ATOM 647 C CA . THR A 1 91 ? -4.997 -7.721 -16.651 1.00 62.97 91 THR A CA 1
ATOM 648 C C . THR A 1 91 ? -4.837 -7.481 -15.147 1.00 62.97 91 THR A C 1
ATOM 650 O O . THR A 1 91 ? -3.799 -7.856 -14.598 1.00 62.97 91 THR A O 1
ATOM 653 N N . PRO A 1 92 ? -5.840 -6.903 -14.459 1.00 71.62 92 PRO A N 1
ATOM 654 C CA . PRO A 1 92 ? -5.735 -6.665 -13.032 1.00 71.62 92 PRO A CA 1
ATOM 655 C C . PRO A 1 92 ? -5.476 -7.954 -12.254 1.00 71.62 92 PRO A C 1
ATOM 657 O O . PRO A 1 92 ? -6.208 -8.935 -12.415 1.00 71.62 92 PRO A O 1
ATOM 660 N N . ASN A 1 93 ? -4.470 -7.933 -11.384 1.00 77.75 93 ASN A N 1
ATOM 661 C CA . ASN A 1 93 ? -4.182 -9.055 -10.499 1.00 77.75 93 ASN A CA 1
ATOM 662 C C . ASN A 1 93 ? -5.122 -8.992 -9.296 1.00 77.75 93 ASN A C 1
ATOM 664 O O . ASN A 1 93 ? -5.253 -7.940 -8.667 1.00 77.75 93 ASN A O 1
ATOM 668 N N . VAL A 1 94 ? -5.776 -10.114 -8.986 1.00 82.38 94 VAL A N 1
ATOM 669 C CA . VAL A 1 94 ? -6.520 -10.276 -7.735 1.00 82.38 94 VAL A CA 1
ATOM 670 C C . VAL A 1 94 ? -5.605 -10.961 -6.738 1.00 82.38 94 VAL A C 1
ATOM 672 O O . VAL A 1 94 ? -5.199 -12.099 -6.971 1.00 82.38 94 VAL A O 1
ATOM 675 N N . ILE A 1 95 ? -5.283 -10.283 -5.642 1.00 85.12 95 ILE A N 1
ATOM 676 C CA . ILE A 1 95 ? -4.419 -10.838 -4.598 1.00 85.12 95 ILE A CA 1
ATOM 677 C C . ILE A 1 95 ? -5.065 -10.709 -3.222 1.00 85.12 95 ILE A C 1
ATOM 679 O O . ILE A 1 95 ? -5.894 -9.827 -2.986 1.00 85.12 95 ILE A O 1
ATOM 683 N N . GLY A 1 96 ? -4.701 -11.617 -2.319 1.00 85.56 96 GLY A N 1
ATOM 684 C CA . GLY A 1 96 ? -5.022 -11.470 -0.904 1.00 85.56 96 GLY A CA 1
ATOM 685 C C . GLY A 1 96 ? -4.141 -10.398 -0.270 1.00 85.56 96 GLY A C 1
ATOM 686 O O . GLY A 1 96 ? -3.004 -10.202 -0.694 1.00 85.56 96 GLY A O 1
ATOM 687 N N . CYS A 1 97 ? -4.658 -9.727 0.752 1.00 83.50 97 CYS A N 1
ATOM 688 C CA . CYS A 1 97 ? -3.862 -8.866 1.621 1.00 83.50 97 CYS A CA 1
ATOM 689 C C . CYS A 1 97 ? -3.848 -9.418 3.049 1.00 83.50 97 CYS A C 1
ATOM 691 O O . CYS A 1 97 ? -4.757 -10.143 3.465 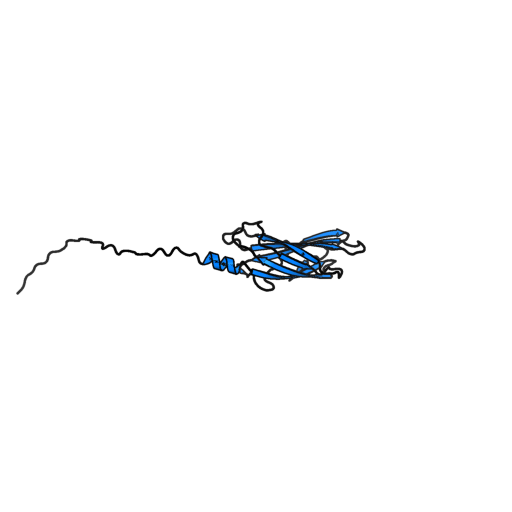1.00 83.50 97 CYS A O 1
ATOM 693 N N . ASN A 1 98 ? -2.787 -9.099 3.787 1.00 83.44 98 ASN A N 1
ATOM 694 C CA . ASN A 1 98 ? -2.632 -9.511 5.175 1.00 83.44 98 ASN A CA 1
ATOM 695 C C . ASN A 1 98 ? -2.966 -8.334 6.089 1.00 83.44 98 ASN A C 1
ATOM 697 O O . ASN A 1 98 ? -2.245 -7.339 6.084 1.00 83.44 98 ASN A O 1
ATOM 701 N N . CYS A 1 99 ? -4.057 -8.439 6.847 1.00 82.62 99 CYS A N 1
ATOM 702 C CA . CYS A 1 99 ? -4.465 -7.426 7.813 1.00 82.62 99 CYS A CA 1
ATOM 703 C C . CYS A 1 99 ? -4.196 -7.890 9.239 1.00 82.62 99 CYS A C 1
ATOM 705 O O . CYS A 1 99 ? -4.695 -8.936 9.659 1.00 82.62 99 CYS A O 1
ATOM 707 N N . GLU A 1 100 ? -3.476 -7.075 9.999 1.00 85.50 100 GLU A N 1
ATOM 708 C CA . GLU A 1 100 ? -3.112 -7.353 11.384 1.00 85.50 100 GLU A CA 1
ATOM 709 C C . GLU A 1 100 ? -3.531 -6.208 12.300 1.00 85.50 100 GLU A C 1
ATOM 711 O O . GLU A 1 100 ? -3.484 -5.034 11.925 1.00 85.50 100 GLU A O 1
ATOM 716 N N . ILE A 1 101 ? -3.925 -6.548 13.527 1.00 78.88 101 ILE A N 1
ATOM 717 C CA . ILE A 1 101 ? -4.166 -5.563 14.585 1.00 78.88 101 ILE A CA 1
ATOM 718 C C . ILE A 1 101 ? -2.832 -4.896 14.953 1.00 78.88 101 ILE A C 1
ATOM 720 O O . ILE A 1 101 ? -1.880 -5.579 15.330 1.00 78.88 101 ILE A O 1
ATOM 724 N N . SER A 1 102 ? -2.758 -3.565 14.872 1.00 76.38 102 SER A N 1
ATOM 725 C CA . SER A 1 102 ? -1.514 -2.797 15.048 1.00 76.38 102 SER A CA 1
ATOM 726 C C . SER A 1 102 ? -1.450 -1.977 16.342 1.00 76.38 102 SER A C 1
ATOM 728 O O . SER A 1 102 ? -0.362 -1.586 16.758 1.00 76.38 102 SER A O 1
ATOM 730 N N . ALA A 1 103 ? -2.583 -1.684 16.992 1.00 68.88 103 ALA A N 1
ATOM 731 C CA . ALA A 1 103 ? -2.606 -0.828 18.184 1.00 68.88 103 ALA A CA 1
ATOM 732 C C . ALA A 1 103 ? -2.506 -1.601 19.505 1.00 68.88 103 ALA A C 1
ATOM 734 O O . ALA A 1 103 ? -3.211 -2.582 19.736 1.00 68.88 103 ALA A O 1
ATOM 735 N N . ILE A 1 104 ? -1.708 -1.058 20.428 1.00 54.75 104 ILE A N 1
ATOM 736 C CA . ILE A 1 104 ? -1.591 -1.500 21.821 1.00 54.75 104 ILE A CA 1
ATOM 737 C C . ILE A 1 104 ? -2.265 -0.433 22.698 1.00 54.75 104 ILE A C 1
ATOM 739 O O . ILE A 1 104 ? -1.737 0.657 22.887 1.00 54.75 104 ILE A O 1
ATOM 743 N N . GLY A 1 105 ? -3.470 -0.705 23.195 1.00 50.56 105 GLY A N 1
ATOM 744 C CA . GLY A 1 105 ? -4.239 0.223 24.035 1.00 50.56 105 GLY A CA 1
ATOM 745 C C . GLY A 1 105 ? -5.517 -0.435 24.559 1.00 50.56 105 GLY A C 1
ATOM 746 O O . GLY A 1 105 ? -5.842 -1.528 24.101 1.00 50.56 105 GLY A O 1
ATOM 747 N N . PRO A 1 106 ? -6.267 0.183 25.490 1.00 46.06 106 PRO A N 1
ATOM 748 C CA . PRO A 1 106 ? -7.445 -0.440 26.114 1.00 46.06 106 PRO A CA 1
ATOM 749 C C . PRO A 1 106 ? -8.574 -0.757 25.122 1.00 46.06 106 PRO A C 1
ATOM 751 O O . PRO A 1 106 ? -9.471 -1.524 25.448 1.00 46.06 106 PRO A O 1
ATOM 754 N N . LEU A 1 107 ? -8.514 -0.177 23.920 1.00 52.56 107 LEU A N 1
ATOM 755 C CA . LEU A 1 107 ? -9.543 -0.287 22.894 1.00 52.56 107 LEU A CA 1
ATOM 756 C C . LEU A 1 107 ? -9.047 -1.013 21.610 1.00 52.56 107 LEU A C 1
ATOM 758 O O . LEU A 1 107 ? -9.869 -1.475 20.852 1.00 52.56 107 LEU A O 1
ATOM 762 N N . LYS A 1 108 ? -7.736 -1.223 21.376 1.00 60.84 108 LYS A N 1
ATOM 763 C CA . LYS A 1 108 ? -7.155 -2.099 20.306 1.00 60.84 108 LYS A CA 1
ATOM 764 C C . LYS A 1 108 ? -7.779 -2.049 18.883 1.00 60.84 108 LYS A C 1
ATOM 766 O O . LYS A 1 108 ? -7.682 -3.010 18.131 1.00 60.84 108 LYS A O 1
ATOM 771 N N . PHE A 1 109 ? -8.360 -0.928 18.460 1.00 68.94 109 PHE A N 1
ATOM 772 C CA . PHE A 1 109 ? -9.139 -0.842 17.213 1.00 68.94 109 PHE A CA 1
ATOM 773 C C . PHE A 1 109 ? -8.362 -0.372 15.968 1.00 68.94 109 PHE A C 1
ATOM 775 O O . PHE A 1 109 ? -8.976 0.187 15.060 1.00 68.94 109 PHE A O 1
ATOM 782 N N . GLU A 1 110 ? -7.038 -0.528 15.901 1.00 78.69 110 GLU A N 1
ATOM 783 C CA . GLU A 1 110 ? -6.301 -0.205 14.669 1.00 78.69 110 GLU A CA 1
ATOM 784 C C . GLU A 1 110 ? -5.834 -1.469 13.969 1.00 78.69 110 GLU A C 1
ATOM 786 O O . GLU A 1 110 ? -5.325 -2.392 14.606 1.00 78.69 110 GLU A O 1
ATOM 791 N N . SER A 1 111 ? -5.989 -1.500 12.651 1.00 80.00 111 SER A N 1
ATOM 792 C CA . SER A 1 111 ? -5.423 -2.542 11.805 1.00 80.00 111 SER A CA 1
ATOM 793 C C . SER A 1 111 ? -4.611 -1.933 10.694 1.00 80.00 111 SER A C 1
ATOM 795 O O . SER A 1 111 ? -5.034 -0.938 10.106 1.00 80.00 111 SER A O 1
ATOM 797 N N . ILE A 1 112 ? -3.505 -2.585 10.367 1.00 86.06 112 ILE A N 1
ATOM 798 C CA . ILE A 1 112 ? -2.753 -2.320 9.154 1.00 86.06 112 ILE A CA 1
ATOM 799 C C . ILE A 1 112 ? -2.869 -3.525 8.226 1.00 86.06 112 ILE A C 1
ATOM 801 O O . ILE A 1 112 ? -2.748 -4.669 8.653 1.00 86.06 112 ILE A O 1
ATOM 805 N N . CYS A 1 113 ? -3.163 -3.255 6.966 1.00 85.62 113 CYS A N 1
ATOM 806 C CA . CYS A 1 113 ? -3.284 -4.226 5.900 1.00 85.62 113 CYS A CA 1
ATOM 807 C C . CYS A 1 113 ? -2.152 -4.005 4.910 1.00 85.62 113 CYS A C 1
ATOM 809 O O . CYS A 1 113 ? -2.019 -2.905 4.375 1.00 85.62 113 CYS A O 1
ATOM 811 N N . PHE A 1 114 ? -1.380 -5.051 4.645 1.00 89.50 114 PHE A N 1
ATOM 812 C CA . PHE A 1 114 ? -0.320 -5.046 3.651 1.00 89.50 114 PHE A CA 1
ATOM 813 C C . PHE A 1 114 ? -0.770 -5.761 2.387 1.00 89.50 114 PHE A C 1
ATOM 815 O O . PHE A 1 114 ? -1.327 -6.865 2.425 1.00 89.50 114 PHE A O 1
ATOM 822 N N . LEU A 1 115 ? -0.524 -5.097 1.265 1.00 90.62 115 LEU A N 1
ATOM 823 C CA . LEU A 1 115 ? -0.767 -5.597 -0.069 1.00 90.62 115 LEU A CA 1
ATOM 824 C C . LEU A 1 115 ? 0.570 -5.785 -0.781 1.00 90.62 115 LEU A C 1
ATOM 826 O O . LEU A 1 115 ? 1.141 -4.817 -1.285 1.00 90.62 115 LEU A O 1
ATOM 830 N N . ASP A 1 116 ? 1.042 -7.027 -0.822 1.00 91.00 116 ASP A N 1
ATOM 831 C CA . ASP A 1 116 ? 2.326 -7.378 -1.421 1.00 91.00 116 ASP A CA 1
ATOM 832 C C . ASP A 1 116 ? 2.136 -7.962 -2.823 1.00 91.00 116 ASP A C 1
ATOM 834 O O . ASP A 1 116 ? 1.435 -8.957 -3.014 1.00 91.00 116 ASP A O 1
ATOM 838 N N . PHE A 1 117 ? 2.780 -7.358 -3.817 1.00 89.94 117 PHE A N 1
ATOM 839 C CA . PHE A 1 117 ? 2.736 -7.804 -5.209 1.00 89.94 117 PHE A CA 1
ATOM 840 C C . PHE A 1 117 ? 4.040 -7.488 -5.934 1.00 89.94 117 PHE A C 1
ATOM 842 O O . PHE A 1 117 ? 4.865 -6.708 -5.466 1.00 89.94 117 PHE A O 1
ATOM 849 N N . ALA A 1 118 ? 4.241 -8.103 -7.095 1.00 89.81 118 ALA A N 1
ATOM 850 C CA . ALA A 1 118 ? 5.398 -7.846 -7.939 1.00 89.81 118 ALA A CA 1
ATOM 851 C C . ALA A 1 118 ? 4.957 -7.499 -9.359 1.00 89.81 118 ALA A C 1
ATOM 853 O O . ALA A 1 118 ? 3.997 -8.070 -9.877 1.00 89.81 118 ALA A O 1
ATOM 854 N N . GLU A 1 119 ? 5.693 -6.593 -9.997 1.00 88.12 119 GLU A N 1
ATOM 855 C CA . GLU A 1 119 ? 5.510 -6.249 -11.405 1.00 88.12 119 GLU A CA 1
ATOM 856 C C . GLU A 1 119 ? 6.847 -6.110 -12.121 1.00 88.12 119 GLU A C 1
ATOM 858 O O . GLU A 1 119 ? 7.884 -5.843 -11.513 1.00 88.12 119 GLU A O 1
ATOM 863 N N . GLY A 1 120 ? 6.807 -6.253 -13.441 1.00 88.81 120 GLY A N 1
ATOM 864 C CA . GLY A 1 120 ? 7.948 -6.040 -14.315 1.00 88.81 120 GLY A CA 1
ATOM 865 C C . GLY A 1 120 ? 7.512 -5.826 -15.756 1.00 88.81 120 GLY A C 1
ATOM 866 O O . GLY A 1 120 ? 6.395 -6.183 -16.145 1.00 88.81 120 GLY A O 1
ATOM 867 N N . ALA A 1 121 ? 8.404 -5.259 -16.563 1.00 87.31 121 ALA A N 1
ATOM 868 C CA . ALA A 1 121 ? 8.219 -5.245 -18.008 1.00 87.31 121 ALA A CA 1
ATOM 869 C C . ALA A 1 121 ? 8.520 -6.626 -18.601 1.00 87.31 121 ALA A C 1
ATOM 871 O O . ALA A 1 121 ? 9.465 -7.300 -18.193 1.00 87.31 121 ALA A O 1
ATOM 872 N N . SER A 1 122 ? 7.753 -7.029 -19.617 1.00 85.12 122 SER A N 1
ATOM 873 C CA . SER A 1 122 ? 7.913 -8.334 -20.276 1.00 85.12 122 SER A CA 1
ATOM 874 C C . SER A 1 122 ? 9.282 -8.526 -20.937 1.00 85.12 122 SER A C 1
ATOM 876 O O . SER A 1 122 ? 9.707 -9.659 -21.131 1.00 85.12 122 SER A O 1
ATOM 878 N N . ASN A 1 123 ? 9.972 -7.436 -21.279 1.00 87.19 123 ASN A N 1
ATOM 879 C CA . ASN A 1 123 ? 11.322 -7.461 -21.842 1.00 87.19 123 ASN A CA 1
ATOM 880 C C . ASN A 1 123 ? 12.438 -7.522 -20.778 1.00 87.19 123 ASN A C 1
ATOM 882 O O . ASN A 1 123 ? 13.599 -7.678 -21.141 1.00 87.19 123 ASN A O 1
ATOM 886 N N . GLY A 1 124 ? 12.103 -7.431 -19.485 1.00 85.25 124 GLY A N 1
ATOM 887 C CA . GLY A 1 124 ? 13.052 -7.533 -18.372 1.00 85.25 124 GLY A CA 1
ATOM 888 C C . GLY A 1 124 ? 13.754 -6.229 -17.977 1.00 85.25 124 GLY A C 1
ATOM 889 O O . GLY A 1 124 ? 14.538 -6.238 -17.025 1.00 85.25 124 GLY A O 1
ATOM 890 N N . ASP A 1 125 ? 13.453 -5.109 -18.643 1.00 88.81 125 ASP A N 1
ATOM 891 C CA . ASP A 1 125 ? 14.127 -3.820 -18.406 1.00 88.81 125 ASP A CA 1
ATOM 892 C C . ASP A 1 125 ? 13.935 -3.294 -16.977 1.00 88.81 125 ASP A C 1
ATOM 894 O O . ASP A 1 125 ? 14.774 -2.564 -16.448 1.00 88.81 125 ASP A O 1
ATOM 898 N N . TRP A 1 126 ? 12.829 -3.669 -16.334 1.00 91.75 126 TRP A N 1
ATOM 899 C CA . TRP A 1 126 ? 12.592 -3.381 -14.929 1.00 91.75 126 TRP A CA 1
ATOM 900 C C . TRP A 1 126 ? 11.731 -4.455 -14.272 1.00 91.75 126 TRP A C 1
ATOM 902 O O . TRP A 1 126 ? 10.885 -5.083 -14.912 1.00 91.75 126 TRP A O 1
ATOM 912 N N . ALA A 1 127 ? 11.942 -4.631 -12.970 1.00 91.69 127 ALA A N 1
ATOM 913 C CA . ALA A 1 127 ? 11.119 -5.463 -12.103 1.00 91.69 127 ALA A CA 1
ATOM 914 C C . ALA A 1 127 ? 11.167 -4.924 -10.667 1.00 91.69 127 ALA A C 1
ATOM 916 O O . ALA A 1 127 ? 12.232 -4.516 -10.192 1.00 91.69 127 ALA A O 1
ATOM 917 N N . ALA A 1 128 ? 10.038 -4.939 -9.966 1.00 92.25 128 ALA A N 1
ATOM 918 C CA . ALA A 1 128 ? 9.903 -4.472 -8.591 1.00 92.25 128 ALA A CA 1
ATOM 919 C C . ALA A 1 128 ? 8.940 -5.337 -7.780 1.00 92.25 128 ALA A C 1
ATOM 921 O O . ALA A 1 128 ? 7.970 -5.876 -8.308 1.00 92.25 128 ALA A O 1
ATOM 922 N N . GLY A 1 129 ? 9.207 -5.408 -6.477 1.00 92.81 129 GLY A N 1
ATOM 923 C CA . GLY A 1 129 ? 8.217 -5.782 -5.474 1.00 92.81 129 GLY A CA 1
ATOM 924 C C . GLY A 1 129 ? 7.642 -4.526 -4.827 1.00 92.81 129 GLY A C 1
ATOM 925 O O . GLY A 1 129 ? 8.393 -3.607 -4.492 1.00 92.81 129 GLY A O 1
ATOM 926 N N . PHE A 1 130 ? 6.333 -4.498 -4.640 1.00 91.62 130 PHE A N 1
ATOM 927 C CA . PHE A 1 130 ? 5.585 -3.421 -4.011 1.00 91.62 130 PHE A CA 1
ATOM 928 C C . PHE A 1 130 ? 4.880 -3.962 -2.773 1.00 91.62 130 PHE A C 1
ATOM 930 O O . PHE A 1 130 ? 4.327 -5.059 -2.805 1.00 91.62 130 PHE A O 1
ATOM 937 N N . SER A 1 131 ? 4.900 -3.173 -1.706 1.00 92.69 131 SER A N 1
ATOM 938 C CA . SER A 1 131 ? 4.113 -3.384 -0.500 1.00 92.69 131 SER A CA 1
ATOM 939 C C . SER A 1 131 ? 3.340 -2.103 -0.235 1.00 92.69 131 SER A C 1
ATOM 941 O O . SER A 1 131 ? 3.939 -1.053 0.003 1.00 92.69 131 SER A O 1
ATOM 943 N N . VAL A 1 132 ? 2.017 -2.148 -0.350 1.00 91.38 132 VAL A N 1
ATOM 944 C CA . VAL A 1 132 ? 1.163 -0.985 -0.088 1.00 91.38 132 VAL A CA 1
ATOM 945 C C . VAL A 1 132 ? 0.412 -1.215 1.209 1.00 91.38 132 VAL A C 1
ATOM 947 O O . VAL A 1 132 ? -0.290 -2.216 1.354 1.00 91.38 132 VAL A O 1
ATOM 950 N N . ALA A 1 133 ? 0.576 -0.286 2.146 1.00 90.81 133 ALA A N 1
ATOM 951 C CA . ALA A 1 133 ? -0.006 -0.382 3.470 1.00 90.81 133 ALA A CA 1
ATOM 952 C C . ALA A 1 133 ? -1.235 0.524 3.600 1.00 90.81 133 ALA A C 1
ATOM 954 O O . ALA A 1 133 ? -1.197 1.725 3.320 1.00 90.81 133 ALA A O 1
ATOM 955 N N . PHE A 1 134 ? -2.324 -0.066 4.075 1.00 86.75 134 PHE A N 1
ATOM 956 C CA . PHE A 1 134 ? -3.573 0.615 4.384 1.00 86.75 134 PHE A CA 1
ATOM 957 C C . PHE A 1 134 ? -3.847 0.454 5.860 1.00 86.75 134 PHE A C 1
ATOM 959 O O . PHE A 1 134 ? -3.777 -0.654 6.383 1.00 86.75 134 PHE A O 1
ATOM 966 N N . LYS A 1 135 ? -4.205 1.531 6.540 1.00 84.38 135 LYS A N 1
ATOM 967 C CA . LYS A 1 135 ? -4.525 1.478 7.955 1.00 84.38 135 LYS A CA 1
ATOM 968 C C . LYS A 1 135 ? -5.970 1.910 8.173 1.00 84.38 135 LYS A C 1
ATOM 970 O O . LYS A 1 135 ? -6.501 2.766 7.467 1.00 84.38 135 LYS A O 1
ATOM 975 N N . CYS A 1 136 ? -6.627 1.260 9.124 1.00 78.50 136 CYS A N 1
ATOM 976 C CA . CYS A 1 136 ? -7.963 1.620 9.577 1.00 78.50 136 CYS A CA 1
ATOM 977 C C . CYS A 1 136 ? -8.005 1.736 11.092 1.00 78.50 136 CYS A C 1
ATOM 979 O O . CYS A 1 136 ? -7.248 1.072 11.800 1.00 78.50 136 CYS A O 1
ATOM 981 N N . SER A 1 137 ? -8.906 2.591 11.570 1.00 73.81 137 SER A N 1
ATOM 982 C CA . SER A 1 137 ? -9.246 2.746 12.978 1.00 73.81 137 SER A CA 1
ATOM 983 C C . SER A 1 137 ? -10.759 2.659 13.141 1.00 73.81 137 SER A C 1
ATOM 985 O O . SER A 1 137 ? -11.483 3.403 12.475 1.00 73.81 137 SER A O 1
ATOM 987 N N . ALA A 1 138 ? -11.259 1.811 14.046 1.00 62.41 138 ALA A N 1
ATOM 988 C CA . ALA A 1 138 ? -12.709 1.672 14.239 1.00 62.41 138 ALA A CA 1
ATOM 989 C C . ALA A 1 138 ? -13.386 2.970 14.728 1.00 62.41 138 ALA A C 1
ATOM 991 O O . ALA A 1 138 ? -14.592 3.129 14.558 1.00 62.41 138 ALA A O 1
ATOM 992 N N . PHE A 1 139 ? -12.628 3.933 15.270 1.00 58.28 139 PHE A N 1
ATOM 993 C CA . PHE A 1 139 ? -13.154 5.252 15.656 1.00 58.28 139 PHE A CA 1
ATOM 994 C C . PHE A 1 139 ? -13.483 6.156 14.468 1.00 58.28 139 PHE A C 1
ATOM 996 O O . PHE A 1 139 ? -14.312 7.053 14.596 1.00 58.28 139 PHE A O 1
ATOM 1003 N N . ILE A 1 140 ? -12.837 5.925 13.326 1.00 57.66 140 ILE A N 1
ATOM 1004 C CA . ILE A 1 140 ? -13.003 6.716 12.098 1.00 57.66 140 ILE A CA 1
ATOM 1005 C C . ILE A 1 140 ? -13.979 6.003 11.133 1.00 57.66 140 ILE A C 1
ATOM 1007 O O . ILE A 1 140 ? -14.341 6.550 10.099 1.00 57.66 140 ILE A O 1
ATOM 1011 N N . SER A 1 141 ? -14.522 4.849 11.553 1.00 58.25 141 SER A N 1
ATOM 1012 C CA . SER A 1 141 ? -15.272 3.859 10.769 1.00 58.25 141 SER A CA 1
ATOM 1013 C C . SER A 1 141 ? -14.371 3.036 9.852 1.00 58.25 141 SER A C 1
ATOM 1015 O O . SER A 1 141 ? -13.760 3.568 8.938 1.00 58.25 141 SER A O 1
ATOM 1017 N N . CYS A 1 142 ? -14.367 1.715 10.060 1.00 66.5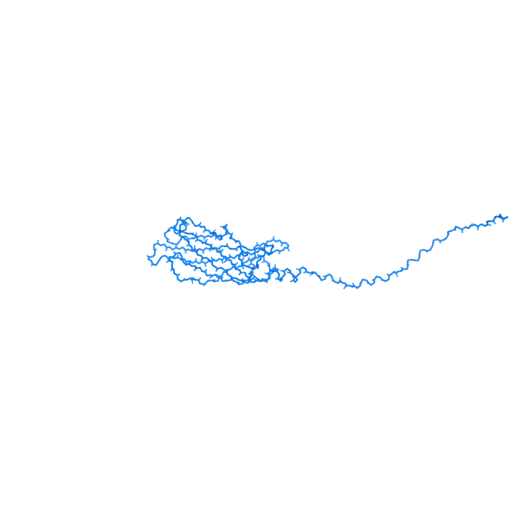0 142 CYS A N 1
ATOM 1018 C CA . CYS A 1 142 ? -13.887 0.723 9.088 1.00 66.50 142 CYS A CA 1
ATOM 1019 C C . CYS A 1 142 ? -15.046 0.168 8.256 1.00 66.50 142 CYS A C 1
ATOM 1021 O O . CYS A 1 142 ? -14.991 -0.963 7.793 1.00 66.50 142 CYS A O 1
ATOM 1023 N N . THR A 1 143 ? -16.136 0.927 8.137 1.00 64.56 143 THR A N 1
ATOM 1024 C CA . THR A 1 143 ? -17.332 0.524 7.401 1.00 64.56 143 THR A CA 1
ATOM 1025 C C . THR A 1 143 ? -17.695 1.595 6.384 1.00 64.56 143 THR A C 1
ATOM 1027 O O . THR A 1 143 ? -17.647 2.793 6.683 1.00 64.56 143 THR A O 1
ATOM 1030 N N . GLY A 1 144 ? -18.054 1.149 5.181 1.00 63.72 144 GLY A N 1
ATOM 1031 C CA . GLY A 1 144 ? -18.367 2.018 4.048 1.00 63.72 144 GLY A CA 1
ATOM 1032 C C . GLY A 1 144 ? -17.219 2.169 3.048 1.00 63.72 144 GLY A C 1
ATOM 1033 O O . GLY A 1 144 ? -16.140 1.595 3.203 1.00 63.72 144 GLY A O 1
ATOM 1034 N N . SER A 1 145 ? -17.487 2.916 1.979 1.00 65.50 145 SER A N 1
ATOM 1035 C CA . SER A 1 145 ? -16.520 3.157 0.907 1.00 65.50 145 SER A CA 1
ATOM 1036 C C . SER A 1 145 ? -15.468 4.181 1.340 1.00 65.50 145 SER A C 1
ATOM 1038 O O . SER A 1 145 ? -15.805 5.211 1.922 1.00 65.50 145 SER A O 1
ATOM 1040 N N . ASN A 1 146 ? -14.202 3.917 1.012 1.00 66.94 146 ASN A N 1
ATOM 1041 C CA . ASN A 1 146 ? -13.030 4.736 1.347 1.00 66.94 146 ASN A CA 1
ATOM 1042 C C . ASN A 1 146 ? -12.773 4.877 2.858 1.00 66.94 146 ASN A C 1
ATOM 1044 O O . ASN A 1 146 ? -12.349 5.928 3.332 1.00 66.94 146 ASN A O 1
ATOM 1048 N N . SER A 1 147 ? -13.024 3.813 3.623 1.00 72.88 147 SER A N 1
ATOM 1049 C CA . SER A 1 147 ? -12.916 3.818 5.090 1.00 72.88 147 SER A CA 1
ATOM 1050 C C . SER A 1 147 ? -11.489 3.588 5.621 1.00 72.88 147 SER A C 1
ATOM 1052 O O . SER A 1 147 ? -11.281 3.498 6.828 1.00 72.88 147 SER A O 1
ATOM 1054 N N . TYR A 1 148 ? -10.502 3.448 4.733 1.00 77.31 148 TYR A N 1
ATOM 1055 C CA . TYR A 1 148 ? -9.092 3.246 5.074 1.00 77.31 148 TYR A CA 1
ATOM 1056 C C . TYR A 1 148 ? -8.263 4.441 4.623 1.00 77.31 148 TYR A C 1
ATOM 1058 O O . TYR A 1 148 ? -8.552 5.075 3.609 1.00 77.31 148 TYR A O 1
ATOM 1066 N N . TYR A 1 149 ? -7.187 4.699 5.354 1.00 81.19 149 TYR A N 1
ATOM 1067 C CA . TYR A 1 149 ? -6.163 5.659 4.974 1.00 81.19 149 TYR A CA 1
ATOM 1068 C C . TYR A 1 149 ? -4.894 4.934 4.539 1.00 81.19 149 TYR A C 1
ATOM 1070 O O . TYR A 1 149 ? -4.618 3.808 4.953 1.00 81.19 149 TYR A O 1
ATOM 1078 N N . ILE A 1 150 ? -4.106 5.591 3.696 1.00 86.44 150 ILE A N 1
ATOM 1079 C CA . ILE A 1 150 ? -2.809 5.063 3.280 1.00 86.44 150 ILE A CA 1
ATOM 1080 C C . ILE A 1 150 ? -1.805 5.304 4.392 1.00 86.44 150 ILE A C 1
ATOM 1082 O O . ILE A 1 150 ? -1.624 6.433 4.851 1.00 86.44 150 ILE A O 1
ATOM 1086 N N . ASP A 1 151 ? -1.131 4.234 4.790 1.00 88.12 151 ASP A N 1
ATOM 1087 C CA . ASP A 1 151 ? 0.022 4.310 5.668 1.00 88.12 151 ASP A CA 1
ATOM 1088 C C . ASP A 1 151 ? 1.283 4.387 4.804 1.00 88.12 151 ASP A C 1
ATOM 1090 O O . ASP A 1 151 ? 1.898 3.387 4.422 1.00 88.12 151 ASP A O 1
ATOM 1094 N N . SER A 1 152 ? 1.643 5.613 4.428 1.00 82.75 152 SER A N 1
ATOM 1095 C CA . SER A 1 152 ? 2.801 5.859 3.567 1.00 82.75 152 SER A CA 1
ATOM 1096 C C . SER A 1 152 ? 4.119 5.468 4.233 1.00 82.75 152 SER A C 1
ATOM 1098 O O . SER A 1 152 ? 5.050 5.091 3.528 1.00 82.75 152 SER A O 1
ATOM 1100 N N . GLY A 1 153 ? 4.198 5.512 5.568 1.00 86.50 153 GLY A N 1
ATOM 1101 C CA . GLY A 1 153 ? 5.393 5.121 6.319 1.00 86.50 153 GLY A CA 1
ATOM 1102 C C . GLY A 1 153 ? 5.665 3.619 6.267 1.00 86.50 153 GLY A C 1
ATOM 1103 O O . GLY A 1 153 ? 6.819 3.205 6.338 1.00 86.50 153 GLY A O 1
ATOM 1104 N N . ASN A 1 154 ? 4.612 2.821 6.095 1.00 90.06 154 ASN A N 1
ATOM 1105 C CA . ASN A 1 154 ? 4.692 1.367 5.994 1.00 90.06 154 ASN A CA 1
ATOM 1106 C C . ASN A 1 154 ? 4.604 0.849 4.548 1.00 90.06 154 ASN A C 1
ATOM 1108 O O . ASN A 1 154 ? 4.791 -0.341 4.312 1.00 90.06 154 ASN A O 1
ATOM 1112 N N . SER A 1 155 ? 4.353 1.727 3.573 1.00 92.81 155 SER A N 1
ATOM 1113 C CA .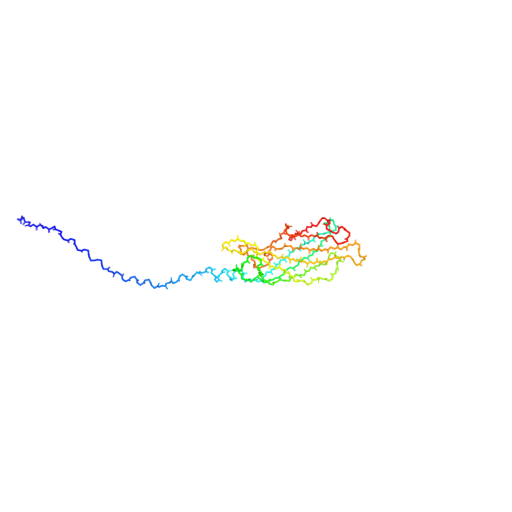 SER A 1 155 ? 4.375 1.372 2.153 1.00 92.81 155 SER A CA 1
ATOM 1114 C C . SER A 1 155 ? 5.807 1.392 1.612 1.00 92.81 155 SER A C 1
ATOM 1116 O O . SER A 1 155 ? 6.575 2.314 1.880 1.00 92.81 155 SER A O 1
ATOM 1118 N N . ALA A 1 156 ? 6.172 0.401 0.802 1.00 95.06 156 ALA A N 1
ATOM 1119 C CA . ALA A 1 156 ? 7.525 0.237 0.291 1.00 95.06 156 ALA A CA 1
ATOM 1120 C C . ALA A 1 156 ? 7.556 -0.254 -1.160 1.00 95.06 156 ALA A C 1
ATOM 1122 O O . ALA A 1 156 ? 6.673 -0.965 -1.635 1.00 95.06 156 ALA A O 1
ATOM 1123 N N . CYS A 1 157 ? 8.645 0.081 -1.849 1.00 94.75 157 CYS A N 1
ATOM 1124 C CA . CYS A 1 157 ? 8.994 -0.480 -3.146 1.00 94.75 157 CYS A CA 1
ATOM 1125 C C . CYS A 1 157 ? 10.431 -0.997 -3.099 1.00 94.75 157 CYS A C 1
ATOM 1127 O O . CYS A 1 157 ? 11.331 -0.327 -2.584 1.00 94.75 157 CYS A O 1
ATOM 1129 N N . LYS A 1 158 ? 10.656 -2.182 -3.667 1.00 96.38 158 LYS A N 1
ATOM 1130 C CA . LYS A 1 158 ? 11.964 -2.825 -3.761 1.00 96.38 158 LYS A CA 1
ATOM 1131 C C . LYS A 1 158 ? 12.325 -3.110 -5.216 1.00 96.38 158 LYS A C 1
ATOM 1133 O O . LYS A 1 158 ? 11.673 -3.915 -5.880 1.00 96.38 158 LYS A O 1
ATOM 1138 N N . ASN A 1 159 ? 13.415 -2.501 -5.685 1.00 94.62 159 ASN A N 1
ATOM 1139 C CA . ASN A 1 159 ? 13.966 -2.783 -7.010 1.00 94.62 159 ASN A CA 1
ATOM 1140 C C . ASN A 1 159 ? 14.467 -4.233 -7.070 1.00 94.62 159 ASN A C 1
ATOM 1142 O O . ASN A 1 159 ? 15.245 -4.663 -6.218 1.00 94.62 159 ASN A O 1
ATOM 1146 N N . THR A 1 160 ? 14.039 -4.960 -8.099 1.00 94.19 160 THR A N 1
ATOM 1147 C CA . THR A 1 160 ? 14.585 -6.273 -8.477 1.00 94.19 160 THR A CA 1
ATOM 1148 C C . THR A 1 160 ? 15.471 -6.149 -9.717 1.00 94.19 160 THR A C 1
ATOM 1150 O O . THR A 1 160 ? 16.559 -6.712 -9.750 1.00 94.19 160 THR A O 1
ATOM 1153 N N . SER A 1 161 ? 15.037 -5.362 -10.708 1.00 92.94 161 SER A N 1
ATOM 1154 C CA . SER A 1 161 ? 15.808 -4.979 -11.898 1.00 92.94 161 SER A CA 1
ATOM 1155 C C . SER A 1 161 ? 15.517 -3.517 -12.247 1.00 92.94 161 SER A C 1
ATOM 1157 O O . SER A 1 161 ? 14.383 -3.061 -12.075 1.00 92.94 161 SER A O 1
ATOM 1159 N N . GLY A 1 162 ? 16.523 -2.788 -12.736 1.00 91.38 162 GLY A N 1
ATOM 1160 C CA . GLY A 1 162 ? 16.412 -1.368 -13.077 1.00 91.38 162 GLY A CA 1
ATOM 1161 C C . GLY A 1 162 ? 16.178 -0.457 -11.861 1.00 91.38 162 GLY A C 1
ATOM 1162 O O . GLY A 1 162 ? 16.560 -0.777 -10.734 1.00 91.38 162 GLY A O 1
ATOM 1163 N N . THR A 1 163 ? 15.540 0.696 -12.090 1.00 93.81 163 THR A N 1
ATOM 1164 C CA . THR A 1 163 ? 15.184 1.685 -11.048 1.00 93.81 163 THR A CA 1
ATOM 1165 C C . THR A 1 163 ? 13.673 1.979 -10.927 1.00 93.81 163 THR A C 1
ATOM 1167 O O . THR A 1 163 ? 13.286 3.139 -10.755 1.00 93.81 163 THR A O 1
ATOM 1170 N N . PRO A 1 164 ? 12.779 0.970 -10.977 1.00 90.81 164 PRO A N 1
ATOM 1171 C CA . PRO A 1 164 ? 11.331 1.183 -10.936 1.00 90.81 164 PRO A CA 1
ATOM 1172 C C . PRO A 1 164 ? 10.823 1.905 -9.685 1.00 90.81 164 PRO A C 1
ATOM 1174 O O . PRO A 1 164 ? 9.855 2.647 -9.782 1.00 90.81 164 PRO A O 1
ATOM 1177 N N . CYS A 1 165 ? 11.484 1.790 -8.535 1.00 93.69 165 CYS A N 1
ATOM 1178 C CA . CYS A 1 165 ? 11.067 2.478 -7.309 1.00 93.69 165 CYS A CA 1
ATOM 1179 C C . CYS A 1 165 ? 11.390 3.980 -7.274 1.00 93.69 165 CYS A C 1
ATOM 1181 O O . CYS A 1 165 ? 11.070 4.656 -6.295 1.00 93.69 165 CYS A O 1
ATOM 1183 N N . ALA A 1 166 ? 12.035 4.527 -8.308 1.00 92.44 166 ALA A N 1
ATOM 1184 C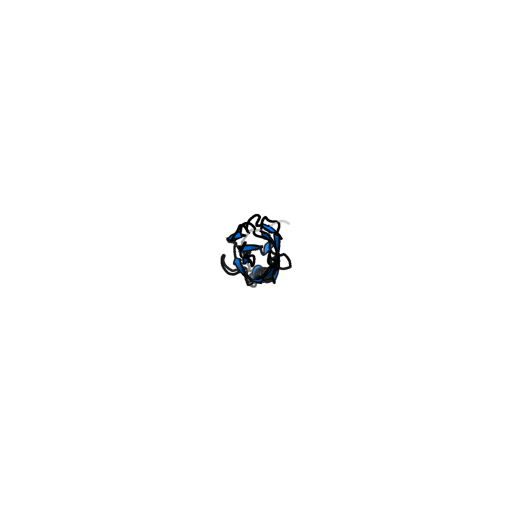 CA . ALA A 1 166 ? 12.267 5.963 -8.392 1.00 92.44 166 ALA A CA 1
ATOM 1185 C C . ALA A 1 166 ? 10.927 6.720 -8.367 1.00 92.44 166 ALA A C 1
ATOM 1187 O O . ALA A 1 166 ? 10.035 6.444 -9.169 1.00 92.44 166 ALA A O 1
ATOM 1188 N N . GLY A 1 167 ? 10.786 7.680 -7.448 1.00 90.94 167 GLY A N 1
ATOM 1189 C CA . GLY A 1 167 ? 9.551 8.453 -7.286 1.00 90.94 167 GLY A CA 1
ATOM 1190 C C . GLY A 1 167 ? 8.368 7.647 -6.741 1.00 90.94 167 GLY A C 1
ATOM 1191 O O . GLY A 1 167 ? 7.227 8.066 -6.941 1.00 90.94 167 GLY A O 1
ATOM 1192 N N . PHE A 1 168 ? 8.622 6.507 -6.085 1.00 94.06 168 PHE A N 1
ATOM 1193 C CA . PHE A 1 168 ? 7.561 5.705 -5.491 1.00 94.06 168 PHE A CA 1
ATOM 1194 C C . PHE A 1 168 ? 6.788 6.485 -4.430 1.00 94.06 168 PHE A C 1
ATOM 1196 O O . PHE A 1 168 ? 7.374 7.044 -3.503 1.00 94.06 168 PHE A O 1
ATOM 1203 N N . HIS A 1 169 ? 5.469 6.506 -4.577 1.00 93.00 169 HIS A N 1
ATOM 1204 C CA . HIS A 1 169 ? 4.543 7.038 -3.588 1.00 93.00 169 HIS A CA 1
ATOM 1205 C C . HIS A 1 169 ? 3.154 6.435 -3.799 1.00 93.00 169 HIS A C 1
ATOM 1207 O O . HIS A 1 169 ? 2.845 5.912 -4.872 1.00 93.00 169 HIS A O 1
ATOM 1213 N N . VAL A 1 170 ? 2.320 6.518 -2.764 1.00 90.94 170 VAL A N 1
ATOM 1214 C CA . VAL A 1 170 ? 0.941 6.028 -2.775 1.00 90.94 170 VAL A CA 1
ATOM 1215 C C . VAL A 1 170 ? 0.020 7.164 -2.331 1.00 90.94 170 VAL A C 1
ATOM 1217 O O . VAL A 1 170 ? 0.323 7.862 -1.363 1.00 90.94 170 VAL A O 1
ATOM 1220 N N . THR A 1 171 ? -1.085 7.368 -3.044 1.00 89.44 171 THR A N 1
ATOM 1221 C CA . THR A 1 171 ? -2.103 8.393 -2.762 1.00 89.44 171 THR A CA 1
ATOM 1222 C C . THR A 1 171 ? -3.495 7.779 -2.755 1.00 89.44 171 THR A C 1
ATOM 1224 O O . THR A 1 171 ? -3.697 6.739 -3.376 1.00 89.44 171 THR A O 1
ATOM 1227 N N . ALA A 1 172 ? -4.444 8.400 -2.051 1.00 83.25 172 ALA A N 1
ATOM 1228 C CA . ALA A 1 172 ? -5.847 7.972 -2.065 1.00 83.25 172 ALA A CA 1
ATOM 1229 C C . ALA A 1 172 ? -6.520 8.353 -3.395 1.00 83.25 172 ALA A C 1
ATOM 1231 O O . ALA A 1 172 ? -6.044 9.334 -4.019 1.00 83.25 172 ALA A O 1
#

Radius of gyration: 30.82 Å; Cα contacts (8 Å, |Δi|>4): 373; chains: 1; bounding box: 71×40×107 Å

Secondary structure (DSSP, 8-state):
-----------------------------THHHHHHHHHS-EEEEEEEEEETTTTEEEEEEEEEE---TTPPTTSEEEEEEEEE--TTSPPPEEEEEEEEE---SSS--EEEEEEEEEEE-TTSS-EEEEEEEEEEETTT-SSEET--EE-TTT-EEEEEESSTTTT-EEE-

Sequence (172 aa):
MHFNPTPILFLAALASAVPTEMGSMEPRSPAGSELDARAAGKWEAHAKYYALGGKVGSEIYVSGTWTDPVKAPGQSSGTCTARIGGISGGTPNVIGCNCEISAIGPLKFESICFLDFAEGASNGDWAAGFSVAFKCSAFISCTGSNSYYIDSGNSACKNTSGTPCAGFHVTA

Mean predicted aligned error: 13.72 Å